Protein AF-A0A371F9U5-F1 (afdb_monomer_lite)

Sequence (98 aa):
MNDCVTALDRCYEKFVNDAMVALTNTTSINNKKKRCRICNKKVGLIQFECRCGDVFCERHRYPEEHACKVNFKEIGRQELILELVSSYTTRYDPDSRT

Structure (mmCIF, N/CA/C/O backbone):
data_AF-A0A371F9U5-F1
#
_entry.id   AF-A0A371F9U5-F1
#
loop_
_atom_site.group_PDB
_atom_site.id
_atom_site.type_symbol
_atom_site.label_atom_id
_atom_site.label_alt_id
_atom_site.label_comp_id
_atom_site.label_asym_id
_atom_site.label_entity_id
_atom_site.label_seq_id
_atom_site.pdbx_PDB_ins_code
_atom_site.Cartn_x
_atom_site.Cartn_y
_atom_site.Cartn_z
_atom_site.occupancy
_atom_site.B_iso_or_equiv
_atom_site.auth_seq_id
_atom_site.auth_comp_id
_atom_site.auth_asym_id
_atom_site.auth_atom_id
_atom_site.pdbx_PDB_model_num
ATOM 1 N N . MET A 1 1 ? 24.354 47.051 29.092 1.00 56.16 1 MET A N 1
ATOM 2 C CA . MET A 1 1 ? 25.181 45.829 28.914 1.00 56.16 1 MET A CA 1
ATOM 3 C C . MET A 1 1 ? 24.403 44.524 29.144 1.00 56.16 1 MET A C 1
ATOM 5 O O . MET A 1 1 ? 24.970 43.472 28.891 1.00 56.16 1 MET A O 1
ATOM 9 N N . ASN A 1 2 ? 23.110 44.562 29.509 1.00 55.00 2 ASN A N 1
ATOM 10 C CA . ASN A 1 2 ? 22.285 43.360 29.734 1.00 55.00 2 ASN A CA 1
ATOM 11 C C . ASN A 1 2 ? 21.319 43.048 28.569 1.00 55.00 2 ASN A C 1
ATOM 13 O O . ASN A 1 2 ? 20.553 42.090 28.629 1.00 55.00 2 ASN A O 1
ATOM 17 N N . ASP A 1 3 ? 21.374 43.825 27.488 1.00 58.75 3 ASP A N 1
ATOM 18 C CA . ASP A 1 3 ? 20.440 43.713 26.359 1.00 58.75 3 ASP A CA 1
ATOM 19 C C . ASP A 1 3 ? 20.890 42.681 25.309 1.00 58.75 3 ASP A C 1
ATOM 21 O O . ASP A 1 3 ? 20.071 42.146 24.566 1.00 58.75 3 ASP A O 1
ATOM 25 N N . CYS A 1 4 ? 22.185 42.341 25.278 1.00 57.16 4 CYS A N 1
ATOM 26 C CA . CYS A 1 4 ? 22.743 41.382 24.317 1.00 57.16 4 CYS A CA 1
ATOM 27 C C . CYS A 1 4 ? 22.642 39.922 24.787 1.00 57.16 4 CYS A C 1
ATOM 29 O O . CYS A 1 4 ? 22.471 39.030 23.960 1.00 57.16 4 CYS A O 1
ATOM 31 N N . VAL A 1 5 ? 22.709 39.664 26.100 1.00 63.66 5 VAL A N 1
ATOM 32 C CA . VAL A 1 5 ? 22.653 38.293 26.650 1.00 63.66 5 VAL A CA 1
ATOM 33 C C . VAL A 1 5 ? 21.241 37.717 26.490 1.00 63.66 5 VAL A C 1
ATOM 35 O O . VAL A 1 5 ? 21.067 36.627 25.958 1.00 63.66 5 VAL A O 1
ATOM 38 N N . THR A 1 6 ? 20.216 38.533 26.764 1.00 66.31 6 THR A N 1
ATOM 39 C CA . THR A 1 6 ? 18.803 38.167 26.548 1.00 66.31 6 THR A CA 1
ATOM 40 C C . THR A 1 6 ? 18.429 38.008 25.070 1.00 66.31 6 THR A C 1
ATOM 42 O O . THR A 1 6 ? 17.419 37.383 24.747 1.00 66.31 6 THR A O 1
ATOM 45 N N . ALA A 1 7 ? 19.209 38.578 24.144 1.00 68.50 7 ALA A N 1
ATOM 46 C CA . ALA A 1 7 ? 19.003 38.413 22.708 1.00 68.50 7 ALA A CA 1
ATOM 47 C C . ALA A 1 7 ? 19.497 37.049 22.202 1.00 68.50 7 ALA A C 1
ATOM 49 O O . ALA A 1 7 ? 18.842 36.462 21.341 1.00 68.50 7 ALA A O 1
ATOM 50 N N . LEU A 1 8 ? 20.596 36.530 22.761 1.00 68.06 8 LEU A N 1
ATOM 51 C CA . LEU A 1 8 ? 21.088 35.184 22.459 1.00 68.06 8 LEU A CA 1
ATOM 52 C C . LEU A 1 8 ? 20.163 34.112 23.045 1.00 68.06 8 LEU A C 1
ATOM 54 O O . LEU A 1 8 ? 19.781 33.197 22.317 1.00 68.06 8 LEU A O 1
ATOM 58 N N . ASP A 1 9 ? 19.696 34.296 24.284 1.00 73.06 9 ASP A N 1
ATOM 59 C CA . ASP A 1 9 ? 18.720 33.394 24.914 1.00 73.06 9 ASP A CA 1
ATOM 60 C C . ASP A 1 9 ? 17.398 33.361 24.129 1.00 73.06 9 ASP A C 1
ATOM 62 O O . ASP A 1 9 ? 16.865 32.301 23.816 1.00 73.06 9 ASP A O 1
ATOM 66 N N . ARG A 1 10 ? 16.901 34.525 23.693 1.00 73.38 10 ARG A N 1
ATOM 67 C CA . ARG A 1 10 ? 15.685 34.630 22.868 1.00 73.38 10 ARG A CA 1
ATOM 68 C C . ARG A 1 10 ? 15.839 34.004 21.480 1.00 73.38 10 ARG A C 1
ATOM 70 O O . ARG A 1 10 ? 14.862 33.495 20.935 1.00 73.38 10 ARG A O 1
ATOM 77 N N . CYS A 1 11 ? 17.036 34.044 20.898 1.00 73.88 11 CYS A N 1
ATOM 78 C CA . CYS A 1 11 ? 17.312 33.392 19.619 1.00 73.88 11 CYS A CA 1
ATOM 79 C C . CYS A 1 11 ? 17.332 31.863 19.771 1.00 73.88 11 CYS A C 1
ATOM 81 O O . CYS A 1 11 ? 16.760 31.155 18.943 1.00 73.88 11 CYS A O 1
ATOM 83 N N . TYR A 1 12 ? 17.914 31.368 20.867 1.00 79.38 12 TYR A N 1
ATOM 84 C CA . TYR A 1 12 ? 17.924 29.948 21.209 1.00 79.38 12 TYR A CA 1
ATOM 85 C C . TYR A 1 12 ? 16.510 29.414 21.470 1.00 79.38 12 TYR A C 1
ATOM 87 O O . TYR A 1 12 ? 16.101 28.428 20.861 1.00 79.38 12 TYR A O 1
ATOM 95 N N . GLU A 1 13 ? 15.715 30.123 22.272 1.00 78.69 13 GLU A N 1
ATOM 96 C CA . GLU A 1 13 ? 14.316 29.768 22.534 1.00 78.69 13 GLU A CA 1
ATOM 97 C C . GLU A 1 13 ? 13.466 29.793 21.257 1.00 78.69 13 GLU A C 1
ATOM 99 O O . GLU A 1 13 ? 12.643 28.906 21.031 1.00 78.69 13 GLU A O 1
ATOM 104 N N . LYS A 1 14 ? 13.681 30.768 20.364 1.00 79.38 14 LYS A N 1
ATOM 105 C CA . LYS A 1 14 ? 12.997 30.795 19.064 1.00 79.38 14 LYS A CA 1
ATOM 106 C C . LYS A 1 14 ? 13.368 2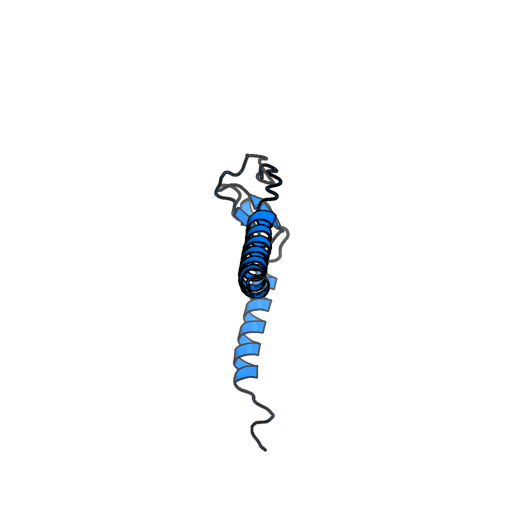9.578 18.209 1.00 79.38 14 LYS A C 1
ATOM 108 O O . LYS A 1 14 ? 12.485 28.951 17.632 1.00 79.38 14 LYS A O 1
ATOM 113 N N . PHE A 1 15 ? 14.651 29.226 18.155 1.00 80.38 15 PHE A N 1
ATOM 114 C CA . PHE A 1 15 ? 15.133 28.061 17.414 1.00 80.38 15 PHE A CA 1
ATOM 115 C C . PHE A 1 15 ? 14.542 26.744 17.948 1.00 80.38 15 PHE A C 1
ATOM 117 O O . PHE A 1 15 ? 14.076 25.916 17.164 1.00 80.38 15 PHE A O 1
ATOM 124 N N . VAL A 1 16 ? 14.498 26.566 19.273 1.00 83.00 16 VAL A N 1
ATOM 125 C CA . VAL A 1 16 ? 13.917 25.375 19.919 1.00 83.00 16 VAL A CA 1
ATOM 126 C C . VAL A 1 16 ? 12.408 25.281 19.666 1.00 83.00 16 VAL A C 1
ATOM 128 O O . VAL A 1 16 ? 11.907 24.200 19.352 1.00 83.00 16 VAL A O 1
ATOM 131 N N . ASN A 1 17 ? 11.683 26.400 19.732 1.00 80.88 17 ASN A N 1
ATOM 132 C CA . ASN A 1 17 ? 10.243 26.430 19.471 1.00 80.88 17 ASN A CA 1
ATOM 133 C C . ASN A 1 17 ? 9.905 26.132 18.001 1.00 80.88 17 ASN A C 1
ATOM 135 O O . ASN A 1 17 ? 9.017 25.320 17.737 1.00 80.88 17 ASN A O 1
ATOM 139 N N . ASP A 1 18 ? 10.645 26.705 17.048 1.00 83.94 18 ASP A N 1
ATOM 140 C CA . ASP A 1 18 ? 10.455 26.435 15.616 1.00 83.94 18 ASP A CA 1
ATOM 141 C C . ASP A 1 18 ? 10.700 24.940 15.293 1.00 83.94 18 ASP A C 1
ATOM 143 O O . ASP A 1 18 ? 9.941 24.323 14.538 1.00 83.94 18 ASP A O 1
ATOM 147 N N . ALA A 1 19 ? 11.703 24.317 15.928 1.00 82.06 19 ALA A N 1
ATOM 148 C CA . ALA A 1 19 ? 11.985 22.884 15.794 1.00 82.06 19 ALA A CA 1
ATOM 149 C C . ALA A 1 19 ? 10.910 21.984 16.448 1.00 82.06 19 ALA A C 1
ATOM 151 O O . ALA A 1 19 ? 10.505 20.974 15.865 1.00 82.06 19 ALA A O 1
ATOM 152 N N . MET A 1 20 ? 10.400 22.348 17.630 1.00 81.75 20 MET A N 1
ATOM 153 C CA . MET A 1 20 ? 9.301 21.643 18.314 1.00 81.75 20 MET A CA 1
ATOM 154 C C . MET A 1 20 ? 7.991 21.678 17.505 1.00 81.75 20 MET A C 1
ATOM 156 O O . MET A 1 20 ? 7.275 20.675 17.421 1.00 81.75 20 MET A O 1
ATOM 160 N N . VAL A 1 21 ? 7.688 22.803 16.850 1.00 77.94 21 VAL A N 1
ATOM 161 C CA . VAL A 1 21 ? 6.523 22.943 15.958 1.00 77.94 21 VAL A CA 1
ATOM 162 C C . VAL A 1 21 ? 6.646 22.018 14.739 1.00 77.94 21 VAL A C 1
ATOM 164 O O . VAL A 1 21 ? 5.673 21.370 14.350 1.00 77.94 21 VAL A O 1
ATOM 167 N N . ALA A 1 22 ? 7.848 21.862 14.174 1.00 73.50 22 ALA A N 1
ATOM 168 C CA . ALA A 1 22 ? 8.079 20.937 13.062 1.00 73.50 22 ALA A CA 1
ATOM 169 C C . ALA A 1 22 ? 7.826 19.463 13.446 1.00 73.50 22 ALA A C 1
ATOM 171 O O . ALA A 1 22 ? 7.241 18.714 12.660 1.00 73.50 22 ALA A O 1
ATOM 172 N N . LEU A 1 23 ? 8.198 19.051 14.664 1.00 65.69 23 LEU A N 1
ATOM 173 C CA . LEU A 1 23 ? 7.949 17.695 15.169 1.00 65.69 23 LEU A CA 1
ATOM 174 C C . LEU A 1 23 ? 6.460 17.443 15.461 1.00 65.69 23 LEU A C 1
ATOM 176 O O . LEU A 1 23 ? 5.945 16.365 15.164 1.00 65.69 23 LEU A O 1
ATOM 180 N N . THR A 1 24 ? 5.748 18.436 15.994 1.00 67.88 24 THR A N 1
ATOM 181 C CA . THR A 1 24 ? 4.337 18.299 16.409 1.00 67.88 24 THR A CA 1
ATOM 182 C C . THR A 1 24 ? 3.339 18.384 15.243 1.00 67.88 24 THR A C 1
ATOM 184 O O . THR A 1 24 ? 2.302 17.717 15.286 1.00 67.88 24 THR A O 1
ATOM 187 N N . ASN A 1 25 ? 3.668 19.076 14.144 1.00 63.41 25 ASN A N 1
ATOM 188 C CA . ASN A 1 25 ? 2.814 19.199 12.947 1.00 63.41 25 ASN A CA 1
ATOM 189 C C . ASN A 1 25 ? 2.598 17.885 12.171 1.00 63.41 25 ASN A C 1
ATOM 191 O O . ASN A 1 25 ? 1.643 17.764 11.401 1.00 63.41 25 ASN A O 1
ATOM 195 N N . THR A 1 26 ? 3.434 16.867 12.392 1.00 59.25 26 THR A N 1
ATOM 196 C CA . THR A 1 26 ? 3.244 15.528 11.802 1.00 59.25 26 THR A CA 1
ATOM 197 C C . THR A 1 26 ? 2.056 14.763 12.404 1.00 59.25 26 THR A C 1
ATOM 199 O O . THR A 1 26 ? 1.611 13.762 11.845 1.00 59.25 26 THR A O 1
ATOM 202 N N . THR A 1 27 ? 1.480 15.256 13.506 1.00 57.34 27 THR A N 1
ATOM 203 C CA . THR A 1 27 ? 0.387 14.602 14.244 1.00 57.34 27 THR A CA 1
ATOM 204 C C . THR A 1 27 ? -1.010 15.115 13.890 1.00 57.34 27 THR A C 1
ATOM 206 O O . THR A 1 27 ? -1.943 14.974 14.682 1.00 57.34 27 THR A O 1
ATOM 209 N N . SER A 1 28 ? -1.227 15.633 12.674 1.00 58.91 28 SER A N 1
ATOM 210 C CA . SER A 1 28 ? -2.589 15.695 12.120 1.00 58.91 28 SER A CA 1
ATOM 211 C C . SER A 1 28 ? -3.057 14.274 11.792 1.00 58.91 28 SER A C 1
ATOM 213 O O . SER A 1 28 ? -3.125 13.838 10.641 1.00 58.91 28 SER A O 1
ATOM 215 N N . ILE A 1 29 ? -3.337 13.506 12.849 1.00 61.22 29 ILE A N 1
ATOM 216 C CA . ILE A 1 29 ? -3.921 12.177 12.791 1.00 61.22 29 ILE A CA 1
ATOM 217 C C . ILE A 1 29 ? -5.366 12.387 12.355 1.00 61.22 29 ILE A C 1
ATOM 219 O O . ILE A 1 29 ? -6.304 12.391 13.152 1.00 61.22 29 ILE A O 1
ATOM 223 N N . ASN A 1 30 ? -5.559 12.541 11.048 1.00 62.62 30 ASN A N 1
ATOM 224 C CA . ASN A 1 30 ? -6.811 12.200 10.405 1.00 62.62 30 ASN A CA 1
ATOM 225 C C . ASN A 1 30 ? -7.008 10.699 10.651 1.00 62.62 30 ASN A C 1
ATOM 227 O O . ASN A 1 30 ? -6.615 9.856 9.847 1.00 62.62 30 ASN A O 1
ATOM 231 N N . ASN A 1 31 ? -7.569 10.368 11.818 1.00 60.06 31 ASN A N 1
ATOM 232 C CA . ASN A 1 31 ? -7.772 9.021 12.347 1.00 60.06 31 ASN A CA 1
ATOM 233 C C . ASN A 1 31 ? -8.932 8.335 11.611 1.00 60.06 31 ASN A C 1
ATOM 235 O O . ASN A 1 31 ? -9.860 7.773 12.200 1.00 60.06 31 ASN A O 1
ATOM 239 N N . LYS A 1 32 ? -8.917 8.436 10.279 1.00 69.50 32 LYS A N 1
ATOM 240 C CA . LYS A 1 32 ? -9.778 7.680 9.390 1.00 69.50 32 LYS A CA 1
ATOM 241 C C . LYS A 1 32 ? -9.361 6.234 9.579 1.00 69.50 32 LYS A C 1
ATOM 243 O O . LYS A 1 32 ? -8.363 5.785 9.025 1.00 69.50 32 LYS A O 1
ATOM 248 N N . LYS A 1 33 ? -10.110 5.541 10.440 1.00 70.31 33 LYS A N 1
ATOM 249 C CA . LYS A 1 33 ? -9.962 4.115 10.737 1.00 70.31 33 LYS A CA 1
ATOM 250 C C . LYS A 1 33 ? -9.827 3.385 9.405 1.00 70.31 33 LYS A C 1
ATOM 252 O O . LYS A 1 33 ? -10.816 3.268 8.681 1.00 70.31 33 LYS A O 1
ATOM 257 N N . LYS A 1 34 ? -8.616 2.939 9.070 1.00 84.00 34 LYS A N 1
ATOM 258 C CA . LYS A 1 34 ? -8.381 2.234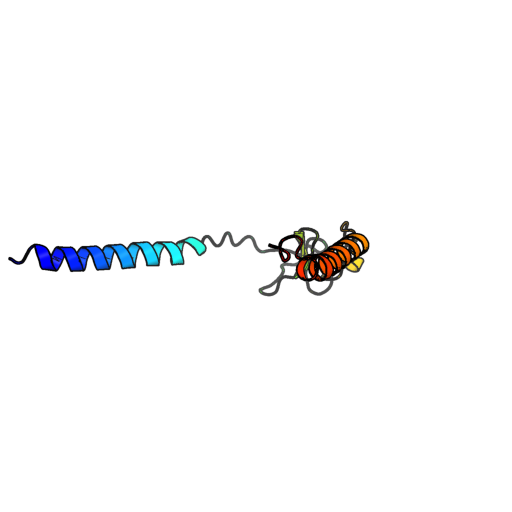 7.814 1.00 84.00 34 LYS A CA 1
ATOM 259 C C . LYS A 1 34 ? -9.154 0.914 7.860 1.00 84.00 34 LYS A C 1
ATOM 261 O O . LYS A 1 34 ? -9.281 0.270 8.908 1.00 84.00 34 LYS A O 1
ATOM 266 N N . ARG A 1 35 ? -9.763 0.541 6.738 1.00 92.50 35 ARG A N 1
ATOM 267 C CA . ARG A 1 35 ? -10.574 -0.675 6.607 1.00 92.50 35 ARG A CA 1
ATOM 268 C C . ARG A 1 35 ? -10.082 -1.460 5.406 1.00 92.50 35 ARG A C 1
ATOM 270 O O . ARG A 1 35 ? -9.618 -0.868 4.439 1.00 92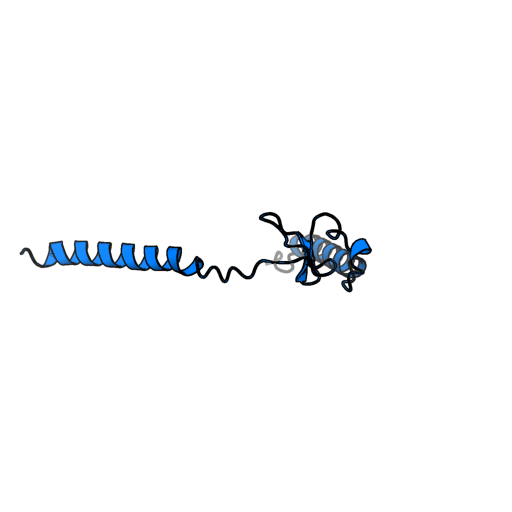.50 35 ARG A O 1
ATOM 277 N N . CYS A 1 36 ? -10.199 -2.778 5.490 1.00 94.19 36 CYS A N 1
ATOM 278 C CA . CYS A 1 36 ? -9.904 -3.668 4.381 1.00 94.19 36 CYS A CA 1
ATOM 279 C C . CYS A 1 36 ? -10.819 -3.340 3.199 1.00 94.19 36 CYS A C 1
ATOM 281 O O . CYS A 1 36 ? -12.034 -3.300 3.380 1.00 94.19 36 CYS A O 1
ATOM 283 N N . ARG A 1 37 ? -10.260 -3.168 2.001 1.00 93.00 37 ARG A N 1
ATOM 284 C CA . ARG A 1 37 ? -11.029 -2.822 0.798 1.00 93.00 37 ARG A CA 1
ATOM 285 C C . ARG A 1 37 ? -12.080 -3.869 0.399 1.00 93.00 37 ARG A C 1
ATOM 287 O O . ARG A 1 37 ? -13.099 -3.498 -0.170 1.00 93.00 37 ARG A O 1
ATOM 294 N N . ILE A 1 38 ? -11.857 -5.149 0.712 1.00 94.25 38 ILE A N 1
ATOM 295 C CA . ILE A 1 38 ? -12.759 -6.254 0.329 1.00 94.25 38 ILE A CA 1
ATOM 296 C C . ILE A 1 38 ? -13.826 -6.508 1.382 1.00 94.25 38 ILE A C 1
ATOM 298 O O . ILE A 1 38 ? -15.016 -6.410 1.113 1.00 94.25 38 ILE A O 1
ATOM 302 N N . CYS A 1 39 ? -13.405 -6.858 2.600 1.00 94.38 39 CYS A N 1
ATOM 303 C CA . CYS A 1 39 ? -14.334 -7.282 3.646 1.00 94.38 39 CYS A CA 1
ATOM 304 C C . CYS A 1 39 ? -14.805 -6.132 4.534 1.00 94.38 39 CYS A C 1
ATOM 306 O O . CYS A 1 39 ? -15.541 -6.361 5.491 1.00 94.38 39 CYS A O 1
ATOM 308 N N . ASN A 1 40 ? -14.328 -4.905 4.288 1.00 92.38 40 ASN A N 1
ATOM 309 C CA . ASN A 1 40 ? -14.598 -3.731 5.110 1.00 92.38 40 ASN A CA 1
ATOM 310 C C . ASN A 1 40 ? -14.313 -3.949 6.601 1.00 92.38 40 ASN A C 1
ATOM 312 O O . ASN A 1 40 ? -14.818 -3.197 7.428 1.00 92.38 40 ASN A O 1
ATOM 316 N N . LYS A 1 41 ? -13.501 -4.937 6.994 1.00 92.38 41 LYS A N 1
ATOM 317 C CA . LYS A 1 41 ? -13.075 -5.115 8.388 1.00 92.38 41 LYS A CA 1
ATOM 318 C C . LYS A 1 41 ? -12.135 -3.973 8.768 1.00 92.38 41 LYS A C 1
ATOM 320 O O . LYS A 1 41 ? -11.295 -3.580 7.963 1.00 92.38 41 LYS A O 1
ATOM 325 N N . LYS A 1 42 ? -12.254 -3.440 9.986 1.00 90.69 42 LYS A N 1
ATOM 326 C CA . LYS A 1 42 ? -11.288 -2.463 10.510 1.00 90.69 42 LYS A CA 1
ATOM 327 C C . LYS A 1 42 ? -9.906 -3.126 10.541 1.00 90.69 42 LYS A C 1
ATOM 329 O O . LYS A 1 42 ? -9.757 -4.155 11.200 1.00 90.69 42 LYS A O 1
ATOM 334 N N . VAL A 1 43 ? -8.938 -2.569 9.815 1.00 89.69 43 VAL A N 1
ATOM 335 C CA . VAL A 1 43 ? -7.543 -2.999 9.952 1.00 89.69 43 VAL A CA 1
ATOM 336 C C . VAL A 1 43 ? -6.997 -2.355 11.224 1.00 89.69 43 VAL A C 1
ATOM 338 O O . VAL A 1 43 ? -7.357 -1.223 11.555 1.00 89.69 43 VAL A O 1
ATOM 341 N N . GLY A 1 44 ? -6.291 -3.147 12.029 1.00 84.38 44 GLY A N 1
ATOM 342 C CA . GLY A 1 44 ? -5.814 -2.730 13.346 1.00 84.38 44 GLY A CA 1
ATOM 343 C C . GLY A 1 44 ? -4.618 -1.786 13.240 1.00 84.38 44 GLY A C 1
ATOM 344 O O . GLY A 1 44 ? -4.505 -1.013 12.296 1.00 84.38 44 GLY A O 1
ATOM 345 N N . LEU A 1 45 ? -3.706 -1.880 14.208 1.00 84.44 45 LEU A N 1
ATOM 346 C CA . LEU A 1 45 ? -2.415 -1.188 14.141 1.00 84.44 45 LEU A CA 1
ATOM 347 C C . LEU A 1 45 ? -1.565 -1.691 12.962 1.00 84.44 45 LEU A C 1
ATOM 349 O O . LEU A 1 45 ? -0.850 -0.921 12.331 1.00 84.44 45 LEU A O 1
ATOM 353 N N . ILE A 1 46 ? -1.684 -2.984 12.653 1.00 84.94 46 ILE A N 1
ATOM 354 C CA . ILE A 1 46 ? -1.016 -3.623 11.523 1.00 84.94 46 ILE A CA 1
ATOM 355 C C . ILE A 1 46 ? -1.939 -3.523 10.310 1.00 84.94 46 ILE A C 1
ATOM 357 O O . ILE A 1 46 ? -3.038 -4.088 10.296 1.00 84.94 46 ILE A O 1
ATOM 361 N N . GLN A 1 47 ? -1.480 -2.800 9.295 1.00 86.69 47 GLN A N 1
ATOM 362 C CA . GLN A 1 47 ? -2.148 -2.661 8.010 1.00 86.69 47 GLN A CA 1
ATOM 363 C C . GLN A 1 47 ? -1.261 -3.245 6.908 1.00 86.69 47 GLN A C 1
ATOM 365 O O . GLN A 1 47 ? -0.043 -3.075 6.940 1.00 86.69 47 GLN A O 1
ATOM 370 N N . PHE A 1 48 ? -1.865 -3.931 5.938 1.00 92.19 48 PHE A N 1
ATOM 371 C CA . PHE A 1 48 ? -1.153 -4.418 4.761 1.00 92.19 48 PHE A CA 1
ATOM 372 C C . PHE A 1 48 ? -1.524 -3.558 3.563 1.00 92.19 48 PHE A C 1
ATOM 374 O O . PHE A 1 48 ? -2.672 -3.574 3.123 1.00 92.19 48 PHE A O 1
ATOM 381 N N . GLU A 1 49 ? -0.557 -2.802 3.059 1.00 92.88 49 GLU A N 1
ATOM 382 C CA . GLU A 1 49 ? -0.698 -2.022 1.833 1.00 92.88 49 GLU A CA 1
ATOM 383 C C . GLU A 1 49 ? -0.259 -2.872 0.643 1.00 92.88 49 GLU A C 1
ATOM 385 O O . GLU A 1 49 ? 0.834 -3.442 0.629 1.00 92.88 49 GLU A O 1
ATOM 390 N N . CYS A 1 50 ? -1.135 -2.996 -0.350 1.00 93.94 50 CYS A N 1
ATOM 391 C CA . CYS A 1 50 ? -0.788 -3.635 -1.610 1.00 93.94 50 CYS A CA 1
ATOM 392 C C . CYS A 1 50 ? -0.208 -2.600 -2.582 1.00 93.94 50 CYS A C 1
ATOM 394 O O . CYS A 1 50 ? -0.516 -1.412 -2.500 1.00 93.94 50 CYS A O 1
ATOM 396 N N . ARG A 1 51 ? 0.564 -3.055 -3.578 1.00 91.19 51 ARG A N 1
ATOM 397 C CA . ARG A 1 51 ? 1.071 -2.200 -4.667 1.00 91.19 51 ARG A CA 1
ATOM 398 C C . ARG A 1 51 ? -0.043 -1.526 -5.484 1.00 91.19 51 ARG A C 1
ATOM 400 O O . ARG A 1 51 ? 0.236 -0.564 -6.187 1.00 91.19 51 ARG A O 1
ATOM 407 N N . CYS A 1 52 ? -1.294 -1.988 -5.388 1.00 92.56 52 CYS A N 1
ATOM 408 C CA . CYS A 1 52 ? -2.446 -1.294 -5.973 1.00 92.56 52 CYS A CA 1
ATOM 409 C C . CYS A 1 52 ? -2.885 -0.034 -5.203 1.00 92.56 52 CYS A C 1
ATOM 411 O O . CYS A 1 52 ? -3.759 0.678 -5.687 1.00 92.56 52 CYS A O 1
ATOM 413 N N . GLY A 1 53 ? -2.306 0.244 -4.029 1.00 90.94 53 GLY A N 1
ATOM 414 C CA . GLY A 1 53 ? -2.606 1.421 -3.206 1.00 90.94 53 GLY A CA 1
ATOM 415 C C . GLY A 1 53 ? -3.723 1.219 -2.176 1.00 90.94 53 GLY A C 1
ATOM 416 O O . GLY A 1 53 ? -3.954 2.093 -1.342 1.00 90.94 53 GLY A O 1
ATOM 417 N N . ASP A 1 54 ? -4.401 0.070 -2.196 1.00 92.81 54 ASP A N 1
ATOM 418 C CA . ASP A 1 54 ? -5.432 -0.279 -1.220 1.00 92.81 54 ASP A CA 1
ATOM 419 C C . ASP A 1 54 ? -4.850 -0.971 0.027 1.00 92.81 54 ASP A C 1
ATOM 421 O O . ASP A 1 54 ? -3.780 -1.589 0.002 1.00 92.81 54 ASP A O 1
ATOM 425 N N . VAL A 1 55 ? -5.604 -0.886 1.128 1.00 93.62 55 VAL A N 1
ATOM 426 C CA . VAL A 1 55 ? -5.259 -1.480 2.425 1.00 93.62 55 VAL A CA 1
ATOM 427 C C . VAL A 1 55 ? -6.129 -2.703 2.696 1.00 93.62 55 VAL A C 1
ATOM 429 O O . VAL A 1 55 ? -7.352 -2.666 2.525 1.00 93.62 55 VAL A O 1
ATOM 432 N N . PHE A 1 56 ? -5.513 -3.773 3.194 1.00 94.50 56 PHE A N 1
ATOM 433 C CA . PHE A 1 56 ? -6.158 -5.059 3.433 1.00 94.50 56 PHE A CA 1
ATOM 434 C C . PHE A 1 56 ? -5.882 -5.602 4.838 1.00 94.50 56 PHE A C 1
ATOM 436 O O . PHE A 1 56 ? -4.926 -5.220 5.516 1.00 94.50 56 PHE A O 1
ATOM 443 N N . CYS A 1 57 ? -6.758 -6.496 5.299 1.00 94.19 57 CYS A N 1
ATOM 444 C CA . CYS A 1 57 ? -6.516 -7.288 6.505 1.00 94.19 57 CYS A CA 1
ATOM 445 C C . CYS A 1 57 ? -5.634 -8.502 6.188 1.00 94.19 57 CYS A C 1
ATOM 447 O O . CYS A 1 57 ? -5.479 -8.858 5.026 1.00 94.19 57 CYS A O 1
ATOM 449 N N . GLU A 1 58 ? -5.161 -9.200 7.218 1.00 92.25 58 GLU A N 1
ATOM 450 C CA . GLU A 1 58 ? -4.308 -10.395 7.104 1.00 92.25 58 GLU A CA 1
ATOM 451 C C . GLU A 1 58 ? -4.795 -11.416 6.062 1.00 92.25 58 GLU A C 1
ATOM 453 O O . GLU A 1 58 ? -4.036 -11.811 5.185 1.00 92.25 58 GLU A O 1
ATOM 458 N N . ARG A 1 59 ? -6.090 -11.754 6.081 1.00 93.50 59 ARG A N 1
ATOM 459 C CA . ARG A 1 59 ? -6.690 -12.701 5.126 1.00 93.50 59 ARG A CA 1
ATOM 460 C C . ARG A 1 59 ? -6.712 -12.241 3.669 1.00 93.50 59 ARG A C 1
ATOM 462 O O . ARG A 1 59 ? -6.760 -13.082 2.794 1.00 93.50 59 ARG A O 1
ATOM 469 N N . HIS A 1 60 ? -6.715 -10.937 3.415 1.00 94.38 60 HIS A N 1
ATOM 470 C CA . HIS A 1 60 ? -6.814 -10.380 2.060 1.00 94.38 60 HIS A CA 1
ATOM 471 C C . HIS A 1 60 ? -5.517 -9.691 1.627 1.00 94.38 60 HIS A C 1
ATOM 473 O O . HIS A 1 60 ? -5.508 -8.868 0.716 1.00 94.38 60 HIS A O 1
ATOM 479 N N . ARG A 1 61 ? -4.418 -9.991 2.327 1.00 94.62 61 ARG A N 1
ATOM 480 C CA . ARG A 1 61 ? -3.100 -9.410 2.083 1.00 94.62 61 ARG A CA 1
ATOM 481 C C . ARG A 1 61 ? -2.572 -9.764 0.695 1.00 94.62 61 ARG A C 1
ATOM 483 O O . ARG A 1 61 ? -1.902 -8.940 0.077 1.00 94.62 61 ARG A O 1
ATOM 490 N N . TYR A 1 62 ? -2.836 -10.983 0.234 1.00 94.00 62 TYR A N 1
ATOM 491 C CA . TYR A 1 62 ? -2.251 -11.489 -0.998 1.00 94.00 62 TYR A CA 1
ATOM 492 C C . TYR A 1 62 ? -3.035 -11.049 -2.248 1.00 94.00 62 TYR A C 1
ATOM 494 O O . TYR A 1 62 ? -4.255 -10.880 -2.167 1.00 94.00 62 TYR A O 1
ATOM 502 N N . PRO A 1 63 ? -2.363 -10.830 -3.396 1.00 92.62 63 PRO A N 1
ATOM 503 C CA . PRO A 1 63 ? -2.991 -10.379 -4.642 1.00 92.62 63 PRO A CA 1
ATOM 504 C C . PRO A 1 63 ? -4.140 -11.250 -5.158 1.00 92.62 63 PRO A C 1
ATOM 506 O O . PRO A 1 63 ? -5.092 -10.719 -5.734 1.00 92.62 63 PRO A O 1
ATOM 509 N N . GLU A 1 64 ? -4.059 -12.563 -4.952 1.00 91.75 64 GLU A N 1
ATOM 510 C CA . GLU A 1 64 ? -5.067 -13.545 -5.355 1.00 91.75 64 GLU A CA 1
ATOM 511 C C . GLU A 1 64 ? -6.379 -13.396 -4.577 1.00 91.75 64 GLU A C 1
ATOM 513 O O . GLU A 1 64 ? -7.453 -13.541 -5.152 1.00 91.75 64 GLU A O 1
ATOM 518 N N . GLU A 1 65 ? -6.302 -13.003 -3.306 1.00 93.62 65 GLU A N 1
ATOM 519 C CA . GLU A 1 65 ? -7.465 -12.824 -2.429 1.00 93.62 65 GLU A CA 1
ATOM 520 C C . GLU A 1 65 ? -8.271 -11.567 -2.778 1.00 93.62 65 GLU A C 1
ATOM 522 O O . GLU A 1 65 ? -9.424 -11.427 -2.371 1.00 93.62 65 GLU A O 1
ATOM 527 N N . HIS A 1 66 ? -7.671 -10.628 -3.520 1.00 91.94 66 HIS A N 1
ATOM 528 C CA . HIS A 1 66 ? -8.289 -9.344 -3.851 1.00 91.94 66 HIS A CA 1
ATOM 529 C C . HIS A 1 66 ? -8.344 -8.997 -5.325 1.00 91.94 66 HIS A C 1
ATOM 531 O O . HIS A 1 66 ? -8.678 -7.859 -5.662 1.00 91.94 66 HIS A O 1
ATOM 537 N N . ALA A 1 67 ? -8.048 -9.972 -6.188 1.00 91.50 67 ALA A N 1
ATOM 538 C CA . ALA A 1 67 ? -8.008 -9.796 -7.634 1.00 91.50 67 ALA A CA 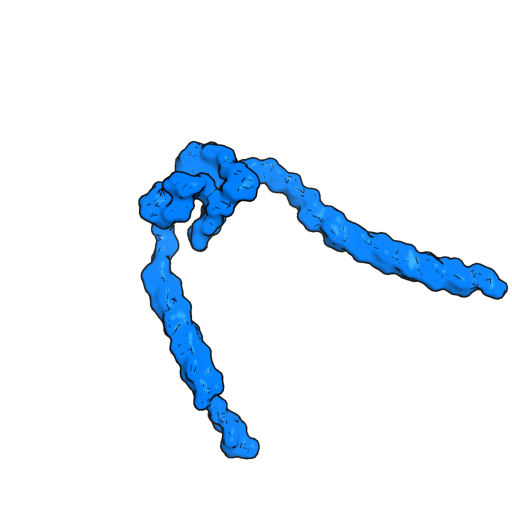1
ATOM 539 C C . ALA A 1 67 ? -7.241 -8.517 -8.014 1.00 91.50 67 ALA A C 1
ATOM 541 O O . ALA A 1 67 ? -7.766 -7.615 -8.675 1.00 91.50 67 ALA A O 1
ATOM 542 N N . CYS A 1 68 ? -6.006 -8.406 -7.510 1.00 94.38 68 CYS A N 1
ATOM 543 C CA . CYS A 1 68 ? -5.183 -7.221 -7.709 1.00 94.38 68 CYS A CA 1
ATOM 544 C C . CYS A 1 68 ? -5.048 -6.889 -9.201 1.00 94.38 68 CYS A C 1
ATOM 546 O O . CYS A 1 68 ? -4.645 -7.731 -9.999 1.00 94.38 68 CYS A O 1
ATOM 548 N N . LYS A 1 69 ? -5.334 -5.638 -9.573 1.00 91.12 69 LYS A N 1
ATOM 549 C CA . LYS A 1 69 ? -5.247 -5.167 -10.967 1.00 91.12 69 LYS A CA 1
ATOM 550 C C . LYS A 1 69 ? -3.815 -4.871 -11.429 1.00 91.12 69 LYS A C 1
ATOM 552 O O . LYS A 1 69 ? -3.612 -4.470 -12.569 1.00 91.12 69 LYS A O 1
ATOM 557 N N . VAL A 1 70 ? -2.834 -5.005 -10.539 1.00 92.88 70 VAL A N 1
ATOM 558 C CA . VAL A 1 70 ? -1.434 -4.676 -10.817 1.00 92.88 70 VAL A CA 1
ATOM 559 C C . VAL A 1 70 ? -0.730 -5.864 -11.472 1.00 92.88 70 VAL A C 1
ATOM 561 O O . VAL A 1 70 ? -0.773 -6.985 -10.969 1.00 92.88 70 VAL A O 1
ATOM 564 N N . ASN A 1 71 ? -0.019 -5.608 -12.572 1.00 92.12 71 ASN A N 1
ATOM 565 C CA . ASN A 1 71 ? 0.767 -6.614 -13.284 1.00 92.12 71 ASN A CA 1
ATOM 566 C C . ASN A 1 71 ? 2.121 -6.862 -12.597 1.00 92.12 71 ASN A C 1
ATOM 568 O O . ASN A 1 71 ? 3.153 -6.336 -13.010 1.00 92.12 71 ASN A O 1
ATOM 572 N N . PHE A 1 72 ? 2.150 -7.723 -11.576 1.00 90.62 72 PHE A N 1
ATOM 573 C CA . PHE A 1 72 ? 3.391 -8.065 -10.858 1.00 90.62 72 PHE A CA 1
ATOM 574 C C . PHE A 1 72 ? 4.482 -8.664 -11.757 1.00 90.62 72 PHE A C 1
ATOM 576 O O . PHE A 1 72 ? 5.665 -8.447 -11.516 1.00 90.62 72 PHE A O 1
ATOM 583 N N . LYS A 1 73 ? 4.095 -9.381 -12.821 1.00 91.25 73 LYS A N 1
ATOM 584 C CA . LYS A 1 73 ? 5.039 -9.945 -13.800 1.00 91.25 73 LYS A CA 1
ATOM 585 C C . LYS A 1 73 ? 5.805 -8.862 -14.553 1.00 91.25 73 LYS A C 1
ATOM 587 O O . LYS A 1 73 ? 6.992 -9.019 -14.811 1.00 91.25 73 LYS A O 1
ATOM 592 N N . GLU A 1 74 ? 5.116 -7.792 -14.935 1.00 94.88 74 GLU A N 1
ATOM 593 C CA . GLU A 1 74 ? 5.719 -6.688 -15.676 1.00 94.88 74 GLU A CA 1
ATOM 594 C C . GLU A 1 74 ? 6.629 -5.867 -14.770 1.00 94.88 74 GLU A C 1
ATOM 596 O O . GLU A 1 74 ? 7.770 -5.614 -15.139 1.00 94.88 74 GLU A O 1
ATOM 601 N N . ILE A 1 75 ? 6.167 -5.563 -13.555 1.00 92.75 75 ILE A N 1
ATOM 602 C CA . ILE A 1 75 ? 6.976 -4.881 -12.541 1.00 92.75 75 ILE A CA 1
ATOM 603 C C . ILE A 1 75 ? 8.253 -5.674 -12.255 1.00 92.75 75 ILE A C 1
ATOM 605 O O . ILE A 1 75 ? 9.335 -5.107 -12.302 1.00 92.75 75 ILE A O 1
ATOM 609 N N . GLY A 1 76 ? 8.148 -6.991 -12.045 1.00 93.31 76 GLY A N 1
ATOM 610 C CA . GLY A 1 76 ? 9.320 -7.838 -11.821 1.00 93.31 76 GLY A CA 1
ATOM 611 C C . GLY A 1 76 ? 10.285 -7.845 -13.010 1.00 93.31 76 GLY A C 1
ATOM 612 O O . GLY A 1 76 ? 11.492 -7.783 -12.816 1.00 93.31 76 GLY A O 1
ATOM 613 N N . ARG A 1 77 ? 9.780 -7.856 -14.253 1.00 95.31 77 ARG A N 1
ATOM 614 C CA . ARG A 1 77 ? 10.640 -7.724 -15.444 1.00 95.31 77 ARG A CA 1
ATOM 615 C C . ARG A 1 77 ? 11.328 -6.367 -15.505 1.00 95.31 77 ARG A C 1
ATOM 617 O O . ARG A 1 77 ? 12.510 -6.325 -15.812 1.00 95.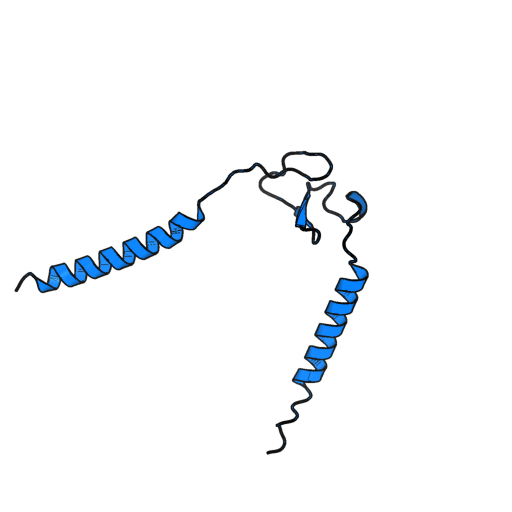31 77 ARG A O 1
ATOM 624 N N . GLN A 1 78 ? 10.607 -5.282 -15.242 1.00 94.88 78 GLN A N 1
ATOM 625 C CA . GLN A 1 78 ? 11.178 -3.936 -15.235 1.00 94.88 78 GLN A CA 1
ATOM 626 C C . GLN A 1 78 ? 12.255 -3.808 -14.159 1.00 94.88 78 GLN A C 1
ATOM 628 O O . GLN A 1 78 ? 13.326 -3.292 -14.443 1.00 94.88 78 GLN A O 1
ATOM 633 N N . GLU A 1 79 ? 12.009 -4.334 -12.962 1.00 94.56 79 GLU A N 1
ATOM 634 C CA . GLU A 1 79 ? 12.964 -4.325 -11.853 1.00 94.56 79 GLU A CA 1
ATOM 635 C C . GLU A 1 79 ? 14.236 -5.109 -12.211 1.00 94.56 79 GLU A C 1
ATOM 637 O O . GLU A 1 79 ? 15.336 -4.578 -12.076 1.00 94.56 79 GLU A O 1
ATOM 642 N N . LEU A 1 80 ? 14.093 -6.295 -12.815 1.00 94.00 80 LEU A N 1
ATOM 643 C CA . LEU A 1 80 ? 15.226 -7.063 -13.346 1.00 94.00 80 LEU A CA 1
ATOM 644 C C . LEU A 1 80 ? 15.978 -6.320 -14.461 1.00 94.00 80 LEU A C 1
ATOM 646 O O . LEU A 1 80 ? 17.206 -6.343 -14.497 1.00 94.00 80 LEU A O 1
ATOM 650 N N . ILE A 1 81 ? 15.267 -5.657 -15.379 1.00 95.50 81 ILE A N 1
ATOM 651 C CA . ILE A 1 81 ? 15.891 -4.856 -16.443 1.00 95.50 81 ILE A CA 1
ATOM 652 C C . ILE A 1 81 ? 16.681 -3.697 -15.833 1.00 95.50 81 ILE A C 1
ATOM 654 O O . ILE A 1 81 ? 17.823 -3.480 -16.225 1.00 95.50 81 ILE A O 1
ATOM 658 N N . LEU A 1 82 ? 16.108 -2.974 -14.869 1.00 92.12 82 LEU A N 1
ATOM 659 C CA . LEU A 1 82 ? 16.777 -1.866 -14.187 1.00 92.12 82 LEU A CA 1
ATOM 660 C C . LEU A 1 82 ? 18.022 -2.340 -13.430 1.00 92.12 82 LEU A C 1
ATOM 662 O O . LEU A 1 82 ? 19.054 -1.675 -13.491 1.00 92.12 82 LEU A O 1
ATOM 666 N N . GLU 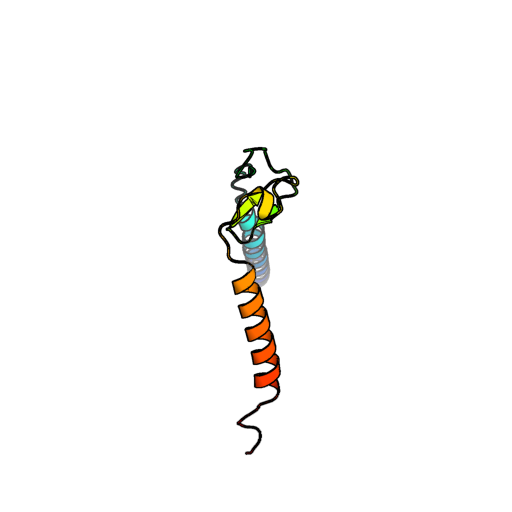A 1 83 ? 17.957 -3.497 -12.770 1.00 91.75 83 GLU A N 1
ATOM 667 C CA . GLU A 1 83 ? 19.106 -4.091 -12.083 1.00 91.75 83 GLU A CA 1
ATOM 668 C C . GLU A 1 83 ? 20.224 -4.464 -13.065 1.00 91.75 83 GLU A C 1
ATOM 670 O O . GLU A 1 83 ? 21.385 -4.106 -12.855 1.00 91.75 83 GLU A O 1
ATOM 675 N N . LEU A 1 84 ? 19.882 -5.102 -14.188 1.00 91.88 84 LEU A N 1
ATOM 676 C CA . LEU A 1 84 ? 20.845 -5.418 -15.242 1.00 91.88 84 LEU A CA 1
ATOM 677 C C . LEU A 1 84 ? 21.458 -4.154 -15.848 1.00 91.88 84 LEU A C 1
ATOM 679 O O . LEU A 1 84 ? 22.676 -4.101 -16.018 1.00 91.88 84 LEU A O 1
ATOM 683 N N . VAL A 1 85 ? 20.646 -3.131 -16.127 1.00 90.00 85 VAL A N 1
ATOM 684 C CA . VAL A 1 85 ? 21.118 -1.841 -16.646 1.00 90.00 85 VAL A CA 1
ATOM 685 C C . VAL A 1 85 ? 22.064 -1.196 -15.649 1.00 90.00 85 VAL A C 1
ATOM 687 O O . VAL A 1 85 ? 23.154 -0.828 -16.053 1.00 90.00 85 VAL A O 1
ATOM 690 N N . SER A 1 86 ? 21.726 -1.150 -14.359 1.00 86.94 86 SER A N 1
ATOM 691 C CA . SER A 1 86 ? 22.623 -0.640 -13.317 1.00 86.94 86 SER A CA 1
ATOM 692 C C . SER A 1 86 ? 23.946 -1.406 -13.294 1.00 86.94 86 SER A C 1
ATOM 694 O O . SER A 1 86 ? 25.020 -0.805 -13.320 1.00 86.94 86 SER A O 1
ATOM 696 N N . SER A 1 87 ? 23.896 -2.741 -13.344 1.00 86.94 87 SER A N 1
ATOM 697 C CA . SER A 1 87 ? 25.101 -3.575 -13.380 1.00 86.94 87 SER A CA 1
ATOM 698 C C . SER A 1 87 ? 25.954 -3.353 -14.637 1.00 86.94 87 SER A C 1
ATOM 700 O O . SER A 1 87 ? 27.173 -3.505 -14.590 1.00 86.94 87 SER A O 1
ATOM 702 N N . TYR A 1 88 ? 25.328 -2.991 -15.758 1.00 83.69 88 TYR A N 1
ATOM 703 C CA . TYR A 1 88 ? 25.990 -2.724 -17.029 1.00 83.69 88 TYR A CA 1
ATOM 704 C C . TYR A 1 88 ? 26.545 -1.294 -17.095 1.00 83.69 88 TYR A C 1
ATOM 706 O O . TYR A 1 88 ? 27.708 -1.117 -17.436 1.00 83.69 88 TYR A O 1
ATOM 714 N N . THR A 1 89 ? 25.768 -0.277 -16.714 1.00 74.38 89 THR A N 1
ATOM 715 C CA . THR A 1 89 ? 26.163 1.140 -16.771 1.00 74.38 89 THR A CA 1
ATOM 716 C C . THR A 1 89 ? 27.198 1.495 -15.716 1.00 74.38 89 THR A C 1
ATOM 718 O O . THR A 1 89 ? 28.064 2.309 -15.984 1.00 74.38 89 THR A O 1
ATOM 721 N N . THR A 1 90 ? 27.172 0.857 -14.542 1.00 69.00 90 THR A N 1
ATOM 722 C CA . THR A 1 90 ? 28.234 1.028 -13.528 1.00 69.00 90 THR A CA 1
ATOM 723 C C . THR A 1 90 ? 29.567 0.400 -13.938 1.00 69.00 90 THR A C 1
ATOM 725 O O . THR A 1 90 ? 30.591 0.696 -13.335 1.00 69.00 90 THR A O 1
ATOM 728 N N . ARG A 1 91 ? 29.571 -0.488 -14.942 1.00 64.12 91 ARG A N 1
ATOM 729 C CA . ARG A 1 91 ? 30.781 -1.120 -15.498 1.00 64.12 91 ARG A CA 1
ATOM 730 C C . ARG A 1 91 ? 31.212 -0.520 -16.833 1.00 64.12 91 ARG A C 1
ATOM 732 O O . ARG A 1 91 ? 32.288 -0.849 -17.325 1.00 64.12 91 ARG A O 1
ATOM 739 N N . TYR A 1 92 ? 30.367 0.307 -17.434 1.00 64.31 92 TYR A N 1
ATOM 740 C CA . TYR A 1 92 ? 30.613 0.954 -18.709 1.00 64.31 92 TYR A CA 1
ATOM 741 C C . TYR A 1 92 ? 30.749 2.452 -18.444 1.00 64.31 92 TYR A C 1
ATOM 743 O O . TYR A 1 92 ? 29.785 3.192 -18.600 1.00 64.31 92 TYR A O 1
ATOM 751 N N . ASP A 1 93 ? 31.939 2.880 -18.013 1.00 62.00 93 ASP A N 1
ATOM 752 C CA . ASP A 1 93 ? 32.314 4.292 -17.889 1.00 62.00 93 ASP A CA 1
ATOM 753 C C . ASP A 1 93 ? 32.843 4.791 -19.250 1.00 62.00 93 ASP A C 1
ATOM 755 O O . ASP A 1 93 ? 34.017 4.552 -19.568 1.00 62.00 93 ASP A O 1
ATOM 759 N N . PRO A 1 94 ? 32.025 5.463 -20.088 1.00 60.59 94 PRO A N 1
ATOM 760 C CA . PRO A 1 94 ? 32.465 5.956 -21.395 1.00 60.59 94 PRO A CA 1
ATOM 761 C C . PRO A 1 94 ? 33.530 7.063 -21.300 1.00 60.59 94 PRO A C 1
ATOM 763 O O . PRO A 1 94 ? 34.252 7.271 -22.271 1.00 60.59 94 PRO A O 1
ATOM 766 N N . ASP A 1 95 ? 33.671 7.706 -20.134 1.00 64.75 95 ASP A N 1
ATOM 767 C CA . ASP A 1 95 ? 34.616 8.805 -19.870 1.00 64.75 95 ASP A CA 1
ATOM 768 C C . ASP A 1 95 ? 35.914 8.363 -19.165 1.00 64.75 95 ASP A C 1
ATOM 770 O O . ASP A 1 95 ? 36.748 9.185 -18.806 1.00 64.75 95 ASP A O 1
ATOM 774 N N . SER A 1 96 ? 36.156 7.059 -18.997 1.00 60.88 96 SER A N 1
ATOM 775 C CA . SER A 1 96 ? 37.393 6.544 -18.373 1.00 60.88 96 SER A CA 1
ATOM 776 C C . SER A 1 96 ? 38.639 6.601 -19.277 1.00 60.88 96 SER A C 1
ATOM 778 O O . SER A 1 96 ? 39.693 6.059 -18.939 1.00 60.88 96 SER A O 1
ATOM 780 N N . ARG A 1 97 ? 38.535 7.240 -20.449 1.00 63.66 97 ARG A N 1
ATOM 781 C CA . ARG A 1 97 ? 39.607 7.351 -21.444 1.00 63.66 97 ARG A CA 1
ATOM 782 C C . ARG A 1 97 ? 39.886 8.812 -21.821 1.00 63.66 97 ARG A C 1
ATOM 784 O O . ARG A 1 97 ? 39.996 9.119 -23.001 1.00 63.66 97 ARG A O 1
ATOM 791 N N . THR A 1 98 ? 40.028 9.679 -20.823 1.00 59.06 98 THR A N 1
ATOM 792 C CA . THR A 1 98 ? 40.763 10.956 -20.904 1.00 59.06 98 THR A CA 1
ATOM 793 C C . THR A 1 98 ? 41.401 11.268 -19.566 1.00 59.06 98 THR A C 1
ATOM 795 O O . THR A 1 98 ? 40.675 11.154 -18.555 1.00 59.06 98 THR A O 1
#

InterPro domains:
  IPR000058 Zinc finger, AN1-type [PF01428] (37-69)
  IPR000058 Zinc finger, AN1-type [PS51039] (30-76)
  IPR000058 Zinc finger, AN1-type [SM00154] (36-73)
  IPR035896 AN1-like Zinc finger [G3DSA:4.10.1110.10] (14-86)
  IPR035896 AN1-like Zinc finger [SSF118310] (24-80)
  IPR050652 AN1/A20 Zinc Finger [PTHR10634] (27-80)

Foldseek 3Di:
DPPVVVVVVVVVVVVVVVVVCVVCVVPPCPVPQAAAPPPRHRADPDWAADPLRHIHHPQCNDCVSPVNPDDPVVVVVVVVVVVVVCVVVVVDDVPPPD

Organism: Mucuna pruriens (NCBI:txid157652)

Radius of gyration: 25.78 Å; chains: 1; bounding box: 55×59×51 Å

pLDDT: mean 81.44, std 13.16, range [55.0, 95.5]

Secondary structure (DSSP, 8-state):
--TTHHHHHHHHHHHHHHHHHHHHGGG-------B-TTT-PBP-S--EE-TTS-EE-GGG-SGGGGT--S-HHHHHHHHHHHHHHHHHHTT--TTTT-

=== Feature glossary ===
Key to the feature types in this record:

— What the protein is —

Primary structure: the covalent order of the twenty standard amino acids along the backbone. Two proteins with the same sequence will (almost always) fold to the same structure; two with 30% identity often share a fold but not the details.

Database cross-references. InterPro integrates a dozen domain/family signature databases into unified entries with residue-range hits. GO terms attach function/process/location labels with evidence codes. CATH codes position the fold in a four-level structural taxonomy. Organism is the NCBI-taxonomy species name.

— Where its atoms are —

The mmCIF block holds the 3D Cartesian coordinates of each backbone atom (N, Cα, C, O) in ångströms. mmCIF is the PDB's canonical archive format — a tagged-loop text representation of the atomic model.

Six rendered views show the 3D structure from the faces of a cube — i.e. along ±x, ±y, ±z. Rendering representation is drawn randomly per protein from cartoon (secondary-structure ribbons), sticks (backbone bonds), or molecular surface; coloring is either N→C rainbow (blue at the N-terminus through red at the C-terminus) or one color per chain.

— Local backbone conformation —

DSSP 8-state secondary structure assigns each residue one of H (α-helix), G (3₁₀-helix), I (π-helix), E (extended β-strand), B (isolated β-bridge), T (hydrogen-bonded turn), S (bend), or '-' (coil). The assignment is computed from backbone hydrogen-bond geometry via the Kabsch–Sander algorithm.

P-SEA three-state annotation labels each residue as helix, strand, or coil based purely on the geometry of the Cα trace. It serves as a fallback when the full backbone (and thus DSSP) is unavailable.

The φ/ψ torsion pair specifies the backbone conformation at each residue. φ rotates about the N–Cα bond, ψ about the Cα–C bond. Steric clashes forbid most of the (φ, ψ) plane — the allowed regions (α-helix basin, β-sheet basin, left-handed helix) are the Ramachandran-allowed regions.

— Global shape and packing —

The geometric summary reports three shape descriptors. Rg (radius of gyration) measures how spread out the Cα atoms are about their centre of mass; compact globular proteins have small Rg, elongated or unfolded ones large. Cα contacts (<8 Å, |i−j|>4) count long-range residue pairs in spatial proximity — high for tightly packed folds, near zero for rods or random coil. The bounding-box extents give the protein's footprint along x, y, z in Å.

Accessible surface area quantifies burial. A residue with SASA near zero is packed into the hydrophobic core; one with SASA >100 Å² sits on the surface. Computed here via the Shrake–Rupley numerical algorithm with a 1.4 Å probe.

Plot images: a contact map (which residues are close in 3D, as an N×N binary image), a Ramachandran scatter (backbone torsion angles, revealing secondary-structure composition at a glance), and — for AlphaFold structures — a PAE heatmap (pairwise prediction confidence).

— Structural neighborhood —

The Foldseek 3Di string encodes local tertiary geometry as a 20-letter alphabet — one character per residue — derived from the relative positions of nearby Cα atoms. Unlike the amino-acid sequence, 3Di is a direct function of the 3D structure, so two proteins with the same fold have similar 3Di strings even at low sequence identity.

Nearest PDB neighbors are the top structural matches found by Foldseek when searching this structure against the entire Protein Data Bank. Each hit reports a TM-score (0 to 1; >0.5 almost always implies the same fold) and an E-value. These are *structural* homologs — they may share no detectable sequence similarity.

— Confidence and disorder —

For AlphaFold models, the B-factor field carries pLDDT — the model's own estimate of local accuracy on a 0–100 scale. Regions with pLDDT<50 should be treated as essentially unmodeled; they often correspond to intrinsically disordered segments.

B-factor (Debye–Waller factor) reflects atomic displacement in the crystal lattice. It is an experimental observable (units Å²), not a prediction; low values mean the atom is pinned down, high values mean it moves or is heterogeneous across the crystal.

Predicted aligned error is AlphaFold's pairwise confidence. Unlike pLDDT (per-residue), PAE is per-residue-pair and captures whether two parts of the structure are correctly placed relative to each other. Units are ångströms of expected positional error.